Protein AF-A1ZE83-F1 (afdb_monomer_lite)

Radius of gyration: 19.52 Å; chains: 1; bounding box: 38×44×50 Å

Sequence (129 aa):
MMKDMKEPLERIKRLVGQGRLDTAIGALKELLLAHDMLNEAILQSGRLTLLQKQLREGTIDWNDASITHVNIMEAILGLVDIMEEEDLKLPEEAKNKNHEAGKTENNIQVTGDSNMVFGSVKGNVNNHK

pLDDT: mean 76.85, std 23.82, range [34.75, 98.0]

Foldseek 3Di:
DFDQVVVLLVVLLVCLVVLVLLVSLVSVLLQCVPPPCNVVSVVLNVLVVVLVVCVVVVVDDPVVSVVSSVVSSVSSNVSSVVCVVVVDTGDPVSPPPPDDVPDPPVPPPDDDDDDDDDPPPPDDDDDDD

Secondary structure (DSSP, 8-state):
-PPPSHHHHHHHHHHHHTT-HHHHHHHHHHHTTTSTTHHHHHHHHHHHHHHHHHHHHT-S-HHHHHHHHHHHHHHHHHHHHHHHHTTPPPPGGGGS-SS-------------S----------------

InterPro domains:
  IPR045439 Effector-associated domain 11 [PF19964] (9-84)

Organism: NCBI:txid313606

Structure (mmCIF, N/CA/C/O backbone):
data_AF-A1ZE83-F1
#
_entry.id   AF-A1ZE83-F1
#
loop_
_atom_site.group_PDB
_atom_site.id
_atom_site.type_symbol
_atom_site.label_atom_id
_atom_site.label_alt_id
_atom_site.label_comp_id
_atom_site.label_asym_id
_atom_site.label_entity_id
_atom_site.label_seq_id
_atom_site.pdbx_PDB_ins_code
_atom_site.Cartn_x
_atom_site.Cartn_y
_atom_site.Cartn_z
_atom_site.occupancy
_atom_site.B_iso_or_equiv
_atom_site.auth_seq_id
_atom_site.auth_comp_id
_atom_site.auth_asym_id
_atom_site.auth_atom_id
_atom_site.pdbx_PDB_model_num
ATOM 1 N N . MET A 1 1 ? 23.564 -3.174 -18.337 1.00 43.03 1 MET A N 1
ATOM 2 C CA . MET A 1 1 ? 23.005 -4.308 -17.567 1.00 43.03 1 MET A CA 1
ATOM 3 C C . MET A 1 1 ? 21.542 -4.013 -17.293 1.00 43.03 1 MET A C 1
ATOM 5 O O . MET A 1 1 ? 21.260 -3.081 -16.546 1.00 43.03 1 MET A O 1
ATOM 9 N N . MET A 1 2 ? 20.640 -4.733 -17.962 1.00 44.62 2 MET A N 1
ATOM 10 C CA . MET A 1 2 ? 19.207 -4.720 -17.653 1.00 44.62 2 MET A CA 1
ATOM 11 C C . MET A 1 2 ? 19.030 -5.534 -16.368 1.00 44.62 2 MET A C 1
ATOM 13 O O . MET A 1 2 ? 19.526 -6.658 -16.302 1.00 44.62 2 MET A O 1
ATOM 17 N N . LYS A 1 3 ? 18.442 -4.945 -15.323 1.00 56.16 3 LYS A N 1
ATOM 18 C CA . LYS A 1 3 ? 18.072 -5.705 -14.126 1.00 56.16 3 LYS A CA 1
ATOM 19 C C . LYS A 1 3 ? 16.747 -6.392 -14.415 1.00 56.16 3 LYS A C 1
ATOM 21 O O . LYS A 1 3 ? 15.811 -5.733 -14.853 1.00 56.16 3 LYS A O 1
ATOM 26 N N . ASP A 1 4 ? 16.727 -7.696 -14.186 1.00 71.06 4 ASP A N 1
ATOM 27 C CA . ASP A 1 4 ? 15.522 -8.511 -14.207 1.00 71.06 4 ASP A CA 1
ATOM 28 C C . ASP A 1 4 ? 14.506 -7.933 -13.207 1.00 71.06 4 ASP A C 1
ATOM 30 O O . ASP A 1 4 ? 14.835 -7.695 -12.041 1.00 71.06 4 ASP A O 1
ATOM 34 N N . MET A 1 5 ? 13.295 -7.660 -13.686 1.00 78.38 5 MET A N 1
ATOM 35 C CA . MET A 1 5 ? 12.191 -7.129 -12.886 1.00 78.38 5 MET A CA 1
ATOM 36 C C . MET A 1 5 ? 11.626 -8.134 -11.898 1.00 78.38 5 MET A C 1
ATOM 38 O O . MET A 1 5 ? 10.985 -7.756 -10.917 1.00 78.38 5 MET A O 1
ATOM 42 N N . LYS A 1 6 ? 11.902 -9.415 -12.117 1.00 84.00 6 LYS A N 1
ATOM 43 C CA . LYS A 1 6 ? 11.325 -10.494 -11.334 1.00 84.00 6 LYS A CA 1
ATOM 44 C C . LYS A 1 6 ? 11.690 -10.414 -9.854 1.00 84.00 6 LYS A C 1
ATOM 46 O O . LYS A 1 6 ? 10.833 -10.592 -8.998 1.00 84.00 6 LYS A O 1
ATOM 51 N N . GLU A 1 7 ? 12.945 -10.109 -9.524 1.00 88.88 7 GLU A N 1
ATOM 52 C CA . GLU A 1 7 ? 13.398 -10.084 -8.125 1.00 88.88 7 GLU A CA 1
ATOM 53 C C . GLU A 1 7 ? 12.773 -8.929 -7.307 1.00 88.88 7 GLU A C 1
ATOM 55 O O . GLU A 1 7 ? 12.253 -9.191 -6.215 1.00 88.88 7 GLU A O 1
ATOM 60 N N . PRO A 1 8 ? 12.715 -7.680 -7.816 1.00 91.38 8 PRO A N 1
ATOM 61 C CA . PRO A 1 8 ? 11.958 -6.605 -7.174 1.00 91.38 8 PRO A CA 1
ATOM 62 C C . PRO A 1 8 ? 10.464 -6.902 -6.976 1.00 91.38 8 PRO A C 1
ATOM 64 O O . PRO A 1 8 ? 9.936 -6.620 -5.897 1.00 91.38 8 PRO A O 1
ATOM 67 N N . LEU A 1 9 ? 9.789 -7.480 -7.973 1.00 92.50 9 LEU A N 1
ATOM 68 C CA . LEU A 1 9 ? 8.353 -7.778 -7.905 1.00 92.50 9 LEU A CA 1
ATOM 69 C C . LEU A 1 9 ? 8.052 -8.902 -6.902 1.00 92.50 9 LEU A C 1
ATOM 71 O O . LEU A 1 9 ? 7.194 -8.746 -6.031 1.00 92.50 9 LE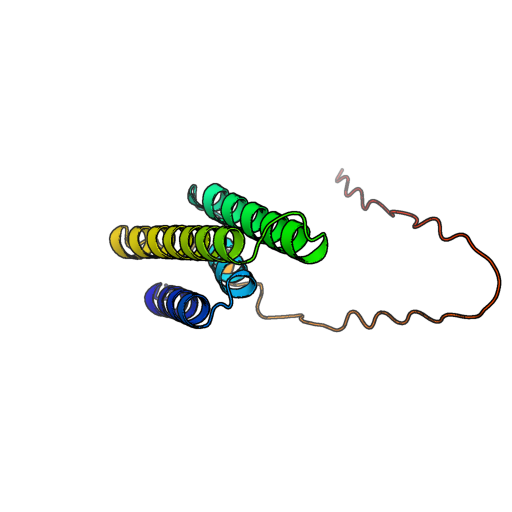U A O 1
ATOM 75 N N . GLU A 1 10 ? 8.854 -9.969 -6.898 1.00 93.94 10 GLU A N 1
ATOM 76 C CA . GLU A 1 10 ? 8.783 -11.044 -5.896 1.00 93.94 10 GLU A CA 1
ATOM 77 C C . GLU A 1 10 ? 9.037 -10.539 -4.468 1.00 93.94 10 GLU A C 1
ATOM 79 O O . GLU A 1 10 ? 8.427 -10.994 -3.491 1.00 93.94 10 GLU A O 1
ATOM 84 N N . ARG A 1 11 ? 9.938 -9.561 -4.308 1.00 94.94 11 ARG A N 1
ATOM 85 C CA . ARG A 1 11 ? 10.144 -8.899 -3.016 1.00 94.94 11 ARG A CA 1
ATOM 86 C C . ARG A 1 11 ? 8.884 -8.155 -2.570 1.00 94.94 11 ARG A C 1
ATOM 88 O O . ARG A 1 11 ? 8.538 -8.249 -1.392 1.00 94.94 11 ARG A O 1
ATOM 95 N N . ILE A 1 12 ? 8.196 -7.452 -3.471 1.00 95.88 12 ILE A N 1
ATOM 96 C CA . ILE A 1 12 ? 6.948 -6.742 -3.152 1.00 95.88 12 ILE A CA 1
ATOM 97 C C . ILE A 1 12 ? 5.847 -7.732 -2.765 1.00 95.88 12 ILE A C 1
ATOM 99 O O . ILE A 1 12 ? 5.259 -7.565 -1.696 1.00 95.88 12 ILE A O 1
ATOM 103 N N . LYS A 1 13 ? 5.632 -8.807 -3.539 1.00 96.88 13 LYS A N 1
ATOM 104 C CA . LYS A 1 13 ? 4.655 -9.867 -3.210 1.00 96.88 13 LYS A CA 1
ATOM 105 C C . LYS A 1 13 ? 4.871 -10.423 -1.802 1.00 96.88 13 LYS A C 1
ATOM 107 O O . LYS A 1 13 ? 3.935 -10.541 -1.012 1.00 96.88 13 LYS A O 1
ATOM 112 N N . ARG A 1 14 ? 6.128 -10.683 -1.438 1.00 97.56 14 ARG A N 1
ATOM 113 C CA . ARG A 1 14 ? 6.497 -11.157 -0.097 1.00 97.56 14 ARG A CA 1
ATOM 114 C C . ARG A 1 14 ? 6.196 -10.139 1.000 1.00 97.56 14 ARG A C 1
ATOM 116 O O . ARG A 1 14 ? 5.712 -10.527 2.058 1.00 97.56 14 ARG A O 1
ATOM 123 N N . LEU A 1 15 ? 6.478 -8.855 0.769 1.00 97.38 15 LEU A N 1
ATOM 124 C CA . LEU A 1 15 ? 6.162 -7.789 1.726 1.00 97.38 15 LEU A CA 1
ATOM 125 C C . LEU A 1 15 ? 4.648 -7.671 1.944 1.00 97.38 15 LEU A C 1
ATOM 127 O O . LEU A 1 15 ? 4.217 -7.537 3.089 1.00 97.38 15 LEU A O 1
ATOM 131 N N . VAL A 1 16 ? 3.848 -7.796 0.880 1.00 96.81 16 VAL A N 1
ATOM 132 C CA . VAL A 1 16 ? 2.381 -7.835 0.974 1.00 96.81 16 VAL A CA 1
ATOM 133 C C . VAL A 1 16 ? 1.917 -9.046 1.782 1.00 96.81 16 VAL A C 1
ATOM 135 O O . VAL A 1 16 ? 1.162 -8.878 2.735 1.00 96.81 16 VAL A O 1
ATOM 138 N N . GLY A 1 17 ? 2.429 -10.246 1.490 1.00 94.94 17 GLY A N 1
ATOM 139 C CA . GLY A 1 17 ? 2.094 -11.465 2.240 1.00 94.94 17 GLY A CA 1
ATOM 140 C C . GLY A 1 17 ? 2.481 -11.419 3.727 1.00 94.94 17 GLY A C 1
ATOM 141 O O . GLY A 1 17 ? 1.897 -12.126 4.541 1.00 94.94 17 GLY A O 1
ATOM 142 N N . GLN A 1 18 ? 3.436 -10.562 4.098 1.00 96.38 18 GLN A N 1
ATOM 143 C CA . GLN A 1 18 ? 3.831 -10.296 5.487 1.00 96.38 18 GLN A CA 1
ATOM 144 C C . GLN A 1 18 ? 3.007 -9.183 6.161 1.00 96.38 18 GLN A C 1
ATOM 146 O O . GLN A 1 18 ? 3.275 -8.852 7.314 1.00 96.38 18 GLN A O 1
ATOM 151 N N . GLY A 1 19 ? 2.063 -8.555 5.453 1.00 93.44 19 GLY A N 1
ATOM 152 C CA . GLY A 1 19 ? 1.310 -7.396 5.943 1.00 93.44 19 GLY A CA 1
ATOM 153 C C . GLY A 1 19 ? 2.132 -6.102 6.027 1.00 93.44 19 GLY A C 1
ATOM 154 O O . GLY A 1 19 ? 1.692 -5.125 6.626 1.00 93.44 19 GLY A O 1
ATOM 155 N N . ARG A 1 20 ? 3.328 -6.055 5.425 1.00 96.88 20 ARG A N 1
ATOM 156 C CA . ARG A 1 20 ? 4.227 -4.886 5.436 1.00 9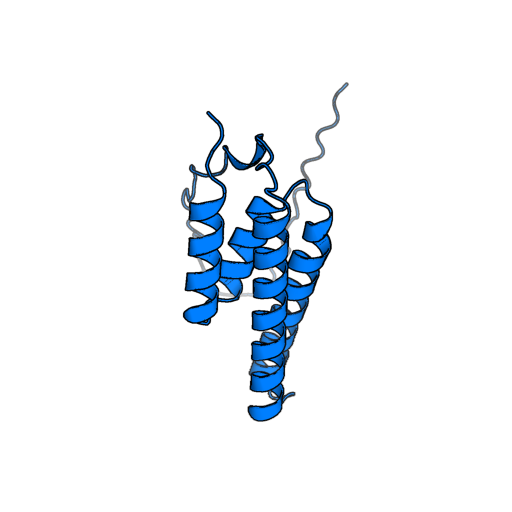6.88 20 ARG A CA 1
ATOM 157 C C . ARG A 1 20 ? 3.898 -3.916 4.301 1.00 96.88 20 ARG A C 1
ATOM 159 O O . ARG A 1 20 ? 4.731 -3.660 3.427 1.00 96.88 20 ARG A O 1
ATOM 166 N N . LEU A 1 21 ? 2.662 -3.416 4.285 1.00 96.50 21 LEU A N 1
ATOM 167 C CA . LEU A 1 21 ? 2.130 -2.636 3.160 1.00 96.50 21 LEU A CA 1
ATOM 168 C C . LEU A 1 21 ? 2.839 -1.299 2.959 1.00 96.50 21 LEU A C 1
ATOM 170 O O . LEU A 1 21 ? 3.041 -0.881 1.826 1.00 96.50 21 LEU A O 1
ATOM 174 N N . ASP A 1 22 ? 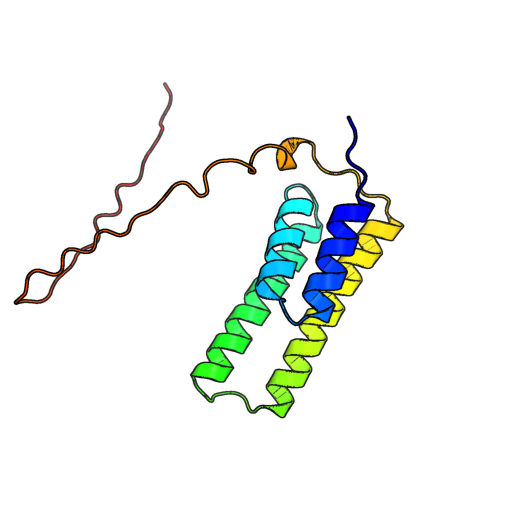3.280 -0.657 4.035 1.00 96.44 22 ASP A N 1
ATOM 175 C CA . ASP A 1 22 ? 4.0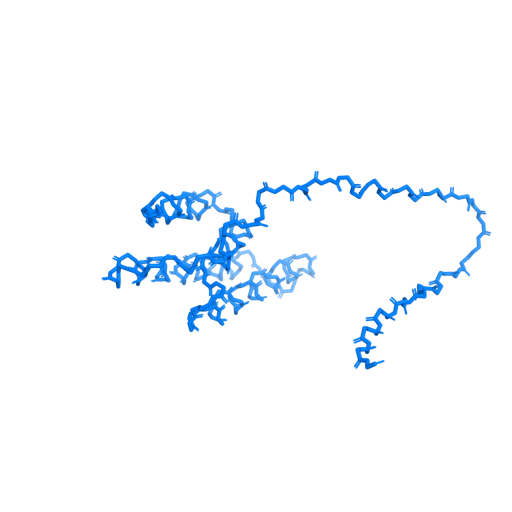74 0.572 3.986 1.00 96.44 22 ASP A CA 1
ATOM 176 C C . ASP A 1 22 ? 5.372 0.380 3.180 1.00 96.44 22 ASP A C 1
ATOM 178 O O . ASP A 1 22 ? 5.690 1.153 2.274 1.00 96.44 22 ASP A O 1
ATOM 182 N N . THR A 1 23 ? 6.083 -0.710 3.465 1.00 96.94 23 THR A N 1
ATOM 183 C CA . THR A 1 23 ? 7.341 -1.076 2.820 1.00 96.94 23 THR A CA 1
ATOM 184 C C . THR A 1 23 ? 7.085 -1.546 1.386 1.00 96.94 23 THR A C 1
ATOM 186 O O . THR A 1 23 ? 7.851 -1.205 0.485 1.00 96.94 23 THR A O 1
ATOM 189 N N . ALA A 1 24 ? 6.008 -2.309 1.162 1.00 97.31 24 ALA A N 1
ATOM 190 C CA . ALA A 1 24 ? 5.611 -2.787 -0.161 1.00 97.31 24 ALA A CA 1
ATOM 191 C C . ALA A 1 24 ? 5.284 -1.623 -1.108 1.00 97.31 24 ALA A C 1
ATOM 193 O O . ALA A 1 24 ? 5.835 -1.556 -2.204 1.00 97.31 24 ALA A O 1
ATOM 194 N N . ILE A 1 25 ? 4.459 -0.669 -0.662 1.00 95.75 25 ILE A N 1
ATOM 195 C CA . ILE A 1 25 ? 4.096 0.525 -1.435 1.00 95.75 25 ILE A CA 1
ATOM 196 C C . ILE A 1 25 ? 5.325 1.403 -1.687 1.00 95.75 25 ILE A C 1
ATOM 198 O O . ILE A 1 25 ? 5.486 1.927 -2.787 1.00 95.75 25 ILE A O 1
ATOM 202 N N . GLY A 1 26 ? 6.213 1.553 -0.698 1.00 94.88 26 GLY A N 1
ATOM 203 C CA . GLY A 1 26 ? 7.473 2.279 -0.870 1.00 94.88 26 GLY A CA 1
ATOM 204 C C . GLY A 1 26 ? 8.328 1.692 -1.995 1.00 94.88 26 GLY A C 1
ATOM 205 O O . GLY A 1 26 ? 8.701 2.412 -2.918 1.00 94.88 26 GLY A O 1
ATOM 206 N N . ALA A 1 27 ? 8.552 0.376 -1.964 1.00 93.88 27 ALA A N 1
ATOM 207 C CA . ALA A 1 27 ? 9.283 -0.329 -3.014 1.00 93.88 27 ALA A CA 1
ATOM 208 C C . ALA A 1 27 ? 8.583 -0.215 -4.378 1.00 93.88 27 ALA A C 1
ATOM 210 O O . ALA A 1 27 ? 9.239 0.035 -5.383 1.00 93.88 27 ALA A O 1
ATOM 211 N N . LEU A 1 28 ? 7.254 -0.335 -4.418 1.00 93.38 28 LEU A N 1
ATOM 212 C CA . LEU A 1 28 ? 6.483 -0.213 -5.654 1.00 93.38 28 LEU A CA 1
ATOM 213 C C . LEU A 1 28 ? 6.618 1.182 -6.286 1.00 93.38 28 LEU A C 1
ATOM 215 O O . LEU A 1 28 ? 6.850 1.298 -7.486 1.00 93.38 28 LEU A O 1
ATOM 219 N N . LYS A 1 29 ? 6.552 2.250 -5.484 1.00 93.38 29 LYS A N 1
ATOM 220 C CA . LYS A 1 29 ? 6.751 3.631 -5.958 1.00 93.38 29 LYS A CA 1
ATOM 221 C C . LYS A 1 29 ? 8.148 3.866 -6.530 1.00 93.38 29 LYS A C 1
ATOM 223 O O . LYS A 1 29 ? 8.290 4.644 -7.467 1.00 93.38 29 LYS A O 1
ATOM 228 N N . GLU A 1 30 ? 9.170 3.223 -5.968 1.00 91.25 30 GLU A N 1
ATOM 229 C CA . GLU A 1 30 ? 10.536 3.299 -6.498 1.00 91.25 30 GLU A CA 1
ATOM 230 C C . GLU A 1 30 ? 10.646 2.644 -7.879 1.00 91.25 30 GLU A C 1
ATOM 232 O O . GLU A 1 30 ? 11.316 3.193 -8.753 1.00 91.25 30 GLU A O 1
ATOM 237 N N . LEU A 1 31 ? 9.961 1.516 -8.103 1.00 89.75 31 LEU A N 1
ATOM 238 C CA . LEU A 1 31 ? 9.934 0.859 -9.416 1.00 89.75 31 LEU A CA 1
ATOM 239 C C . LEU A 1 31 ? 9.141 1.669 -10.449 1.00 89.75 31 LEU A C 1
ATOM 241 O O . LEU A 1 31 ? 9.518 1.717 -11.616 1.00 89.75 31 LEU A O 1
ATOM 245 N N . LEU A 1 32 ? 8.065 2.324 -10.014 1.00 89.88 32 LEU A N 1
ATOM 246 C CA . LEU A 1 32 ? 7.143 3.058 -10.879 1.00 89.88 32 LEU A CA 1
ATOM 247 C C . LEU A 1 32 ? 7.530 4.526 -11.100 1.00 89.88 32 LEU A C 1
ATOM 249 O O . LEU A 1 32 ? 6.733 5.268 -11.654 1.00 89.88 32 LEU A O 1
ATOM 253 N N . LEU A 1 33 ? 8.721 4.979 -10.699 1.00 86.75 33 LEU A N 1
ATOM 254 C CA . LEU A 1 33 ? 9.059 6.411 -10.645 1.00 86.75 33 LEU A CA 1
ATOM 255 C C . LEU A 1 33 ? 8.856 7.177 -11.973 1.00 86.75 33 LEU A C 1
ATOM 257 O O . LEU A 1 33 ? 8.580 8.373 -11.948 1.00 86.75 33 LEU A O 1
ATOM 261 N N . ALA A 1 34 ? 8.967 6.483 -13.109 1.00 80.44 34 ALA A N 1
ATOM 262 C CA . ALA A 1 34 ? 8.745 7.020 -14.454 1.00 80.44 34 ALA A CA 1
ATOM 263 C C . ALA A 1 34 ? 7.574 6.340 -15.196 1.00 80.44 34 ALA A C 1
ATOM 265 O O . ALA A 1 34 ? 7.520 6.379 -16.422 1.00 80.44 34 ALA A O 1
ATOM 266 N N . HIS A 1 35 ? 6.674 5.674 -14.468 1.00 85.31 35 HIS A N 1
ATOM 267 C CA . HIS A 1 35 ? 5.562 4.907 -15.024 1.00 85.31 35 HIS A CA 1
ATOM 268 C C . HIS A 1 35 ? 4.212 5.545 -14.681 1.00 85.31 35 HIS A C 1
ATOM 270 O O . HIS A 1 35 ? 4.018 6.047 -13.573 1.00 85.31 35 HIS A O 1
ATOM 276 N N . ASP A 1 36 ? 3.238 5.440 -15.584 1.00 87.31 36 ASP A N 1
ATOM 277 C CA . ASP A 1 36 ? 1.900 6.029 -15.407 1.00 87.31 36 ASP A CA 1
ATOM 278 C C . ASP A 1 36 ? 1.153 5.458 -14.186 1.00 87.31 36 ASP A C 1
ATOM 280 O O . ASP A 1 36 ? 0.354 6.139 -13.537 1.00 87.31 36 ASP A O 1
ATOM 284 N N . MET A 1 37 ? 1.487 4.223 -13.803 1.00 89.44 37 MET A N 1
ATOM 285 C CA . MET A 1 37 ? 0.950 3.547 -12.615 1.00 89.44 37 MET A CA 1
ATOM 286 C C . MET A 1 37 ? 1.465 4.112 -11.278 1.00 89.44 37 MET A C 1
ATOM 288 O O . MET A 1 37 ? 0.951 3.738 -10.222 1.00 89.44 37 MET A O 1
ATOM 292 N N . LEU A 1 38 ? 2.442 5.030 -11.278 1.00 92.62 38 LEU A N 1
ATOM 293 C CA . LEU A 1 38 ? 2.937 5.668 -10.051 1.00 92.62 38 LEU A CA 1
ATOM 294 C C . LEU A 1 38 ? 1.813 6.320 -9.245 1.00 92.62 38 LEU A C 1
ATOM 296 O O . LEU A 1 38 ? 1.805 6.257 -8.014 1.00 92.62 38 LEU A O 1
ATOM 300 N N . ASN A 1 39 ? 0.859 6.936 -9.943 1.00 94.56 39 ASN A N 1
ATOM 301 C CA . ASN A 1 39 ? -0.273 7.612 -9.320 1.00 94.56 39 ASN A CA 1
ATOM 302 C C . ASN A 1 39 ? -1.135 6.643 -8.508 1.00 94.56 39 ASN A C 1
ATOM 304 O O . ASN A 1 39 ? -1.576 6.994 -7.414 1.00 94.56 39 ASN A O 1
ATOM 308 N N . GLU A 1 40 ? -1.306 5.412 -8.989 1.00 94.56 40 GLU A N 1
ATOM 309 C CA . GLU A 1 40 ? -2.060 4.387 -8.273 1.00 94.56 40 GLU A CA 1
ATOM 310 C C . GLU A 1 40 ? -1.311 3.948 -7.007 1.00 94.56 40 GLU A C 1
ATOM 312 O O . GLU A 1 40 ? -1.888 3.903 -5.921 1.00 94.56 40 GLU A O 1
ATOM 317 N N . ALA A 1 41 ? 0.008 3.749 -7.086 1.00 95.19 41 ALA A N 1
ATOM 318 C CA . ALA A 1 41 ? 0.820 3.446 -5.906 1.00 95.19 41 ALA A CA 1
ATOM 319 C C . ALA A 1 41 ? 0.801 4.588 -4.864 1.00 95.19 41 ALA A C 1
ATOM 321 O O . ALA A 1 41 ? 0.759 4.342 -3.654 1.00 95.19 41 ALA A O 1
ATOM 322 N N . ILE A 1 42 ? 0.785 5.852 -5.307 1.00 95.88 42 ILE A N 1
ATOM 323 C CA . ILE A 1 42 ? 0.609 7.021 -4.428 1.00 95.88 42 ILE A CA 1
ATOM 324 C C . ILE A 1 42 ? -0.784 7.018 -3.786 1.00 95.88 42 ILE A C 1
ATOM 326 O O . ILE A 1 42 ? -0.897 7.262 -2.582 1.00 95.88 42 ILE A O 1
ATOM 330 N N . LEU A 1 43 ? -1.831 6.711 -4.553 1.00 97.56 43 LEU A N 1
ATOM 331 C CA . LEU A 1 43 ? -3.199 6.630 -4.047 1.00 97.56 43 LEU A CA 1
ATOM 332 C C . LEU A 1 43 ? -3.322 5.571 -2.944 1.00 97.56 43 LEU A C 1
ATOM 334 O O . LEU A 1 43 ? -3.855 5.867 -1.870 1.00 97.56 43 LEU A O 1
ATOM 338 N N . GLN A 1 44 ? -2.767 4.375 -3.158 1.00 97.44 44 GLN A N 1
ATOM 339 C CA . GLN A 1 44 ? -2.766 3.316 -2.145 1.00 97.44 44 GLN A CA 1
ATOM 340 C C . GLN A 1 44 ? -1.961 3.711 -0.897 1.00 97.44 44 GLN A C 1
ATOM 342 O O . GLN A 1 44 ? -2.394 3.445 0.226 1.00 97.44 44 GLN A O 1
ATOM 347 N N . SER A 1 45 ? -0.850 4.444 -1.057 1.00 97.00 45 SER A N 1
ATOM 348 C CA . SER A 1 45 ? -0.106 5.028 0.072 1.00 97.00 45 SER A CA 1
ATOM 349 C C . SER A 1 45 ? -0.975 5.970 0.914 1.00 97.00 45 SER A C 1
ATOM 351 O O . SER A 1 45 ? -0.909 5.950 2.148 1.00 97.00 45 SER A O 1
ATOM 353 N N . GLY A 1 46 ? -1.781 6.809 0.257 1.00 97.12 46 GLY A N 1
ATOM 354 C CA . GLY A 1 46 ? -2.696 7.737 0.919 1.00 97.12 46 GLY A CA 1
ATOM 355 C C . GLY A 1 46 ? -3.808 7.009 1.672 1.00 97.12 46 GLY A C 1
ATOM 356 O O . GLY A 1 46 ? -4.075 7.329 2.831 1.00 97.12 46 GLY A O 1
ATOM 357 N N . ARG A 1 47 ? -4.398 5.978 1.054 1.00 97.50 47 ARG A N 1
ATOM 358 C CA . ARG A 1 47 ? -5.420 5.127 1.683 1.00 97.50 47 ARG A CA 1
ATOM 359 C C . ARG A 1 47 ? -4.889 4.419 2.925 1.00 97.50 47 ARG A C 1
ATOM 361 O O . ARG A 1 47 ? -5.540 4.469 3.964 1.00 97.50 47 ARG A O 1
ATOM 368 N N . LEU A 1 48 ? -3.687 3.843 2.854 1.00 97.62 48 LEU A N 1
ATOM 369 C CA . LEU A 1 48 ? -3.050 3.210 4.010 1.00 97.62 48 LEU A CA 1
ATOM 370 C C . LEU A 1 48 ? -2.813 4.213 5.148 1.00 97.62 48 LEU A C 1
ATOM 372 O O . LEU A 1 48 ? -3.105 3.921 6.305 1.00 97.62 48 LEU A O 1
ATOM 376 N N . THR A 1 49 ? -2.334 5.414 4.819 1.00 98.00 49 THR A N 1
ATOM 377 C CA . THR A 1 49 ? -2.106 6.482 5.806 1.00 98.00 49 THR A CA 1
ATOM 378 C C . THR A 1 49 ? -3.406 6.909 6.488 1.00 98.00 49 THR A C 1
ATOM 380 O O . THR A 1 49 ? -3.442 7.097 7.707 1.00 98.00 49 THR A O 1
ATOM 383 N N . LEU A 1 50 ? -4.485 7.051 5.713 1.00 97.88 50 LEU A N 1
ATOM 384 C CA . LEU A 1 50 ? -5.804 7.396 6.234 1.00 97.88 50 LEU A CA 1
ATOM 385 C C . LEU A 1 50 ? -6.354 6.288 7.136 1.00 97.88 50 LEU A C 1
ATOM 387 O O . LEU A 1 50 ? -6.776 6.585 8.249 1.00 97.88 50 LEU A O 1
ATOM 391 N N . LEU A 1 51 ? -6.269 5.028 6.708 1.00 97.69 51 LEU A N 1
ATOM 392 C CA . LEU A 1 51 ? -6.688 3.873 7.501 1.00 97.69 51 LEU A CA 1
ATOM 393 C C . LEU A 1 51 ? -5.957 3.824 8.851 1.00 97.69 51 LEU A C 1
ATOM 395 O O . LEU A 1 51 ? -6.581 3.696 9.903 1.00 97.69 51 LEU A O 1
ATOM 399 N N . GLN A 1 52 ? -4.633 3.995 8.843 1.00 96.81 52 GLN A N 1
ATOM 400 C CA . GLN A 1 52 ? -3.828 4.048 10.067 1.00 96.81 52 GLN A CA 1
ATOM 401 C C . GLN A 1 52 ? -4.232 5.212 10.975 1.00 96.81 52 GLN A C 1
ATOM 403 O O . GLN A 1 52 ? -4.229 5.077 12.198 1.00 96.81 52 GLN A O 1
ATOM 408 N N . LYS A 1 53 ? -4.568 6.369 10.393 1.00 98.00 53 LYS A N 1
ATOM 409 C CA . LYS A 1 53 ? -5.079 7.513 11.150 1.00 98.00 53 LYS A CA 1
ATOM 410 C C . LYS A 1 53 ? -6.421 7.176 11.800 1.00 98.00 53 LYS A C 1
ATOM 412 O O . LYS A 1 53 ? -6.555 7.377 13.002 1.00 98.00 53 LYS A O 1
ATOM 417 N N . GLN A 1 54 ? -7.362 6.621 11.041 1.00 97.69 54 GLN A N 1
ATOM 418 C CA . GLN A 1 54 ? -8.688 6.265 11.541 1.00 97.69 54 GLN A CA 1
ATOM 419 C C . GLN A 1 54 ? -8.619 5.223 12.663 1.00 97.69 54 GLN A C 1
ATOM 421 O O . GLN A 1 54 ? -9.294 5.374 13.678 1.00 97.69 54 GLN A O 1
ATOM 426 N N . LEU A 1 55 ? -7.739 4.223 12.530 1.00 96.00 55 LEU A N 1
ATOM 427 C CA . LEU A 1 55 ? -7.475 3.232 13.576 1.00 96.00 55 LEU A CA 1
ATOM 428 C C . LEU A 1 55 ? -6.952 3.874 14.867 1.00 96.00 55 LEU A C 1
ATOM 430 O O . LEU A 1 55 ? -7.437 3.559 15.949 1.00 96.00 55 LEU A O 1
ATOM 434 N N . ARG A 1 56 ? -5.984 4.798 14.772 1.00 96.75 56 ARG A N 1
ATOM 435 C CA . ARG A 1 56 ? -5.460 5.511 15.952 1.00 96.75 56 ARG A CA 1
ATOM 436 C C . ARG A 1 56 ? -6.503 6.406 16.612 1.00 96.75 56 ARG A C 1
ATOM 438 O O . ARG A 1 56 ? -6.481 6.563 17.826 1.00 96.75 56 ARG A O 1
ATOM 445 N N . GLU A 1 57 ? -7.368 7.021 15.814 1.00 97.62 57 GLU A N 1
ATOM 446 C CA . GLU A 1 57 ? -8.422 7.918 16.293 1.00 97.62 57 GLU A CA 1
ATOM 447 C C . GLU A 1 57 ? -9.667 7.161 16.781 1.00 97.62 57 GLU A C 1
ATOM 449 O O . GLU A 1 57 ? -10.559 7.775 17.358 1.00 97.62 57 GLU A O 1
ATOM 454 N N . GLY A 1 58 ? -9.740 5.843 16.562 1.00 96.38 58 GLY A N 1
ATOM 455 C CA . GLY A 1 58 ? -10.915 5.035 16.891 1.00 96.38 58 GLY A CA 1
ATOM 456 C C . GLY A 1 58 ? -12.152 5.405 16.066 1.00 96.38 58 GLY A C 1
ATOM 457 O O . GLY A 1 58 ? -13.273 5.212 16.525 1.00 96.38 58 GLY A O 1
ATOM 458 N N . THR A 1 59 ? -11.962 5.974 14.871 1.00 97.38 59 THR A N 1
ATOM 459 C CA . THR A 1 59 ? -13.052 6.418 13.980 1.00 97.38 59 THR A CA 1
ATOM 460 C C . THR A 1 59 ? -13.496 5.347 12.986 1.00 97.38 59 THR A C 1
ATOM 462 O O . THR A 1 59 ? -14.445 5.564 12.237 1.00 97.38 59 THR A O 1
ATOM 465 N N . ILE A 1 60 ? -12.825 4.196 12.989 1.00 96.50 60 ILE A N 1
ATOM 466 C CA . ILE A 1 60 ? -13.167 2.997 12.224 1.00 96.50 60 ILE A CA 1
ATOM 467 C C . ILE A 1 60 ? -13.089 1.790 13.159 1.00 96.50 60 ILE A C 1
ATOM 469 O O . ILE A 1 60 ? -12.230 1.750 14.046 1.00 96.50 60 ILE A O 1
ATOM 473 N N . ASP A 1 61 ? -13.976 0.814 12.979 1.00 96.50 61 ASP A N 1
ATOM 474 C CA . ASP A 1 61 ? -13.878 -0.448 13.705 1.00 96.50 61 ASP A CA 1
ATOM 475 C C . ASP A 1 61 ? -12.882 -1.416 13.046 1.00 96.50 61 ASP A C 1
ATOM 477 O O . ASP A 1 61 ? -12.389 -1.211 11.934 1.00 96.50 61 ASP A O 1
ATOM 481 N N . TRP A 1 62 ? -12.551 -2.485 13.766 1.00 93.50 62 TRP A N 1
ATOM 482 C CA . TRP A 1 62 ? -11.559 -3.462 13.324 1.00 93.50 62 TRP A CA 1
ATOM 483 C C . TRP A 1 62 ? -11.977 -4.265 12.088 1.00 93.50 62 TRP A C 1
ATOM 485 O O . TRP A 1 62 ? -11.105 -4.657 11.309 1.00 93.50 62 TRP A O 1
ATOM 495 N N . ASN A 1 63 ? -13.272 -4.526 11.898 1.00 95.62 63 ASN A N 1
ATOM 496 C CA . ASN A 1 63 ? -13.755 -5.302 10.757 1.00 95.62 63 ASN A CA 1
ATOM 497 C C . ASN A 1 63 ? -13.635 -4.474 9.477 1.00 95.62 63 ASN A C 1
ATOM 499 O O . ASN A 1 63 ? -13.024 -4.927 8.507 1.00 95.62 63 ASN A O 1
ATOM 503 N N . ASP A 1 64 ? -14.118 -3.234 9.514 1.00 96.50 64 ASP A N 1
ATOM 504 C CA . ASP A 1 64 ? -14.023 -2.298 8.395 1.00 96.50 64 ASP A CA 1
ATOM 505 C C . ASP A 1 64 ? -12.563 -1.965 8.066 1.00 96.50 64 ASP A C 1
ATOM 507 O O . ASP A 1 64 ? -12.162 -1.902 6.895 1.00 96.50 64 ASP A O 1
ATOM 511 N N . ALA A 1 65 ? -11.727 -1.825 9.098 1.00 96.06 65 ALA A N 1
ATOM 512 C CA . ALA A 1 65 ? -10.299 -1.627 8.917 1.00 96.06 65 ALA A CA 1
ATOM 513 C C . ALA A 1 65 ? -9.621 -2.825 8.233 1.00 96.06 65 ALA A C 1
ATOM 515 O O . ALA A 1 65 ? -8.785 -2.631 7.349 1.00 96.06 65 ALA A O 1
ATOM 516 N N . SER A 1 66 ? -9.998 -4.054 8.600 1.00 96.69 66 SER A N 1
ATOM 517 C CA . SER A 1 66 ? -9.447 -5.281 8.009 1.00 96.69 66 SER A CA 1
ATOM 518 C C . SER A 1 66 ? -9.840 -5.428 6.540 1.00 96.69 66 SER A C 1
ATOM 520 O O . SER A 1 66 ? -8.990 -5.744 5.711 1.00 96.69 66 SER A O 1
ATOM 522 N N . ILE A 1 67 ? -11.095 -5.127 6.195 1.00 97.12 67 ILE A N 1
ATOM 523 C CA . ILE A 1 67 ? -11.569 -5.118 4.802 1.00 97.12 67 ILE A CA 1
ATOM 524 C C . ILE A 1 67 ? -10.787 -4.086 3.986 1.00 97.12 67 ILE A C 1
ATOM 526 O O . ILE A 1 67 ? -10.255 -4.396 2.922 1.00 97.12 67 ILE A O 1
ATOM 530 N N . THR A 1 68 ? -10.657 -2.864 4.507 1.00 96.38 68 THR A N 1
ATOM 531 C CA . THR A 1 68 ? -9.905 -1.797 3.832 1.00 96.38 68 THR A CA 1
ATOM 532 C C . THR A 1 68 ? -8.439 -2.183 3.641 1.00 96.38 68 THR A C 1
ATOM 534 O O . THR A 1 68 ? -7.867 -1.932 2.581 1.00 96.38 68 THR A O 1
ATOM 537 N N . HIS A 1 69 ? -7.831 -2.830 4.636 1.00 96.81 69 HIS A N 1
ATOM 538 C CA . HIS A 1 69 ? -6.464 -3.330 4.549 1.00 96.81 69 HIS A CA 1
ATOM 539 C C . HIS A 1 69 ? -6.307 -4.376 3.436 1.00 96.81 69 HIS A C 1
ATOM 541 O O . HIS A 1 69 ? -5.379 -4.272 2.636 1.00 96.81 69 HIS A O 1
ATOM 547 N N . VAL A 1 70 ? -7.221 -5.347 3.341 1.00 97.50 70 VAL A N 1
ATOM 548 C CA . VAL A 1 70 ? -7.217 -6.364 2.273 1.00 97.50 70 VAL A CA 1
ATOM 549 C C . VAL A 1 70 ? -7.408 -5.724 0.898 1.00 97.50 70 VAL A C 1
ATOM 551 O O . VAL A 1 70 ? -6.655 -6.035 -0.017 1.00 97.50 70 VAL A O 1
ATOM 554 N N . ASN A 1 71 ? -8.309 -4.750 0.761 1.00 97.50 71 ASN A N 1
ATOM 555 C CA . ASN A 1 71 ? -8.502 -4.037 -0.506 1.00 97.50 71 ASN A CA 1
ATOM 556 C C . ASN A 1 71 ? -7.223 -3.313 -0.966 1.00 97.50 71 ASN A C 1
ATOM 558 O O . ASN A 1 71 ? -6.922 -3.266 -2.157 1.00 97.50 71 ASN A O 1
ATOM 562 N N . ILE A 1 72 ? -6.449 -2.752 -0.028 1.00 97.56 72 ILE A N 1
ATOM 563 C CA . ILE A 1 72 ? -5.145 -2.148 -0.338 1.00 97.56 72 ILE A CA 1
ATOM 564 C C . ILE A 1 72 ? -4.146 -3.233 -0.771 1.00 97.56 72 ILE A C 1
ATOM 566 O O . ILE A 1 72 ? -3.397 -3.017 -1.721 1.00 97.56 72 ILE A O 1
ATOM 570 N N . MET A 1 73 ? -4.138 -4.399 -0.113 1.00 97.62 73 MET A N 1
ATOM 571 C CA . MET A 1 73 ? -3.292 -5.535 -0.511 1.00 97.62 73 MET A CA 1
ATOM 572 C C . MET A 1 73 ? -3.586 -5.990 -1.939 1.00 97.62 73 MET A C 1
ATOM 574 O O . MET A 1 73 ? -2.657 -6.124 -2.731 1.00 97.62 73 MET A O 1
ATOM 578 N N . GLU A 1 74 ? -4.860 -6.195 -2.266 1.00 97.56 74 GLU A N 1
ATOM 579 C CA . GLU A 1 74 ? -5.298 -6.620 -3.596 1.00 97.56 74 GLU A CA 1
ATOM 580 C C . GLU A 1 74 ? -4.924 -5.594 -4.666 1.00 97.56 74 GLU A C 1
ATOM 582 O O . GLU A 1 74 ? -4.400 -5.969 -5.710 1.00 97.56 74 GLU A O 1
ATOM 587 N N . ALA A 1 75 ? -5.094 -4.298 -4.387 1.00 96.94 75 ALA A N 1
ATOM 588 C CA . ALA A 1 75 ? -4.691 -3.243 -5.314 1.00 96.94 75 ALA A CA 1
ATOM 589 C C . ALA A 1 75 ? -3.176 -3.250 -5.588 1.00 96.94 75 ALA A C 1
ATOM 591 O O . ALA A 1 75 ? -2.752 -3.098 -6.731 1.00 96.94 75 ALA A O 1
ATOM 592 N N . ILE A 1 76 ? -2.349 -3.453 -4.556 1.00 96.81 76 ILE A N 1
ATOM 593 C CA . ILE A 1 76 ? -0.890 -3.551 -4.719 1.00 96.81 76 ILE A CA 1
ATOM 594 C C . ILE A 1 76 ? -0.520 -4.787 -5.544 1.00 96.81 76 ILE A C 1
ATOM 596 O O . ILE A 1 76 ? 0.337 -4.688 -6.417 1.00 96.81 76 ILE A O 1
ATOM 600 N N . LEU A 1 77 ? -1.143 -5.938 -5.277 1.00 96.56 77 LEU A N 1
ATOM 601 C CA . LEU A 1 77 ? -0.880 -7.165 -6.032 1.00 96.56 77 LEU A CA 1
ATOM 602 C C . LEU A 1 77 ? -1.309 -7.030 -7.492 1.00 96.56 77 LEU A C 1
ATOM 604 O O . LEU A 1 77 ? -0.526 -7.379 -8.363 1.00 96.56 77 LEU A O 1
ATOM 608 N N . GLY A 1 78 ? -2.466 -6.424 -7.763 1.00 95.56 78 GLY A N 1
ATOM 609 C CA . GLY A 1 78 ? -2.912 -6.158 -9.129 1.00 95.56 78 GLY A CA 1
ATOM 610 C C . GLY A 1 78 ? -1.940 -5.268 -9.905 1.00 95.56 78 GLY A C 1
ATOM 611 O O . GLY A 1 78 ? -1.658 -5.540 -11.067 1.00 95.56 78 GLY A O 1
ATOM 612 N N . LEU A 1 79 ? -1.355 -4.250 -9.261 1.00 94.12 79 LEU A N 1
ATOM 613 C CA . LEU A 1 79 ? -0.290 -3.455 -9.883 1.00 94.12 79 LEU A CA 1
ATOM 614 C C . LEU A 1 79 ? 0.941 -4.302 -10.203 1.00 94.12 79 LEU A C 1
ATOM 616 O O . LEU A 1 79 ? 1.512 -4.159 -11.277 1.00 94.12 79 LEU A O 1
ATOM 620 N N . VAL A 1 80 ? 1.353 -5.178 -9.285 1.00 94.06 80 VAL A N 1
ATOM 621 C CA . VAL A 1 80 ? 2.490 -6.074 -9.519 1.00 94.06 80 VAL A CA 1
ATOM 622 C C . VAL A 1 80 ? 2.208 -7.034 -10.675 1.00 94.06 80 VAL A C 1
ATOM 624 O O . VAL A 1 80 ? 3.080 -7.210 -11.518 1.00 94.06 80 VAL A O 1
ATOM 627 N N . ASP A 1 81 ? 1.011 -7.610 -10.744 1.00 93.25 81 ASP A N 1
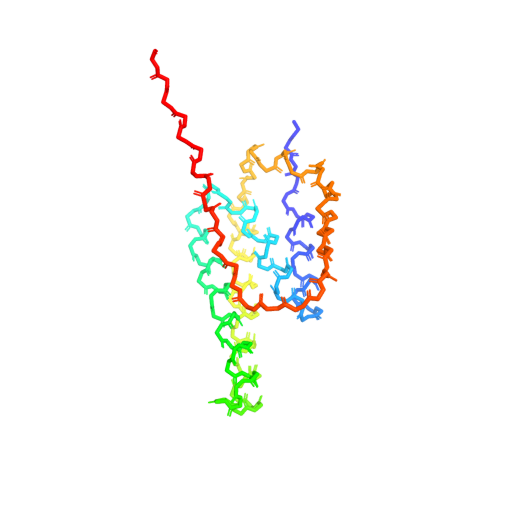ATOM 628 C CA . ASP A 1 81 ? 0.635 -8.552 -11.799 1.00 93.25 81 ASP A CA 1
ATOM 629 C C . ASP A 1 81 ? 0.624 -7.866 -13.176 1.00 93.25 81 ASP A C 1
ATOM 631 O O . ASP A 1 81 ? 1.210 -8.393 -14.117 1.00 93.25 81 ASP A O 1
ATOM 635 N N . ILE A 1 82 ? 0.097 -6.637 -13.281 1.00 90.75 82 ILE A N 1
ATOM 636 C CA . ILE A 1 82 ? 0.189 -5.833 -14.516 1.00 90.75 82 ILE A CA 1
ATOM 637 C C . ILE A 1 82 ? 1.656 -5.622 -14.917 1.00 90.75 82 ILE A C 1
ATOM 639 O O . ILE A 1 82 ? 2.010 -5.761 -16.085 1.00 90.75 82 ILE A O 1
ATOM 643 N N . MET A 1 83 ? 2.535 -5.320 -13.955 1.00 88.81 83 MET A N 1
ATOM 644 C CA . MET A 1 83 ? 3.961 -5.125 -14.240 1.00 88.81 83 MET A CA 1
ATOM 645 C C . MET A 1 83 ? 4.662 -6.403 -14.719 1.00 88.81 83 MET A C 1
ATOM 647 O O . MET A 1 83 ? 5.608 -6.309 -15.503 1.00 88.81 83 MET A O 1
ATOM 651 N N . GLU A 1 84 ? 4.229 -7.573 -14.244 1.00 88.75 84 GLU A N 1
ATOM 652 C CA . GLU A 1 84 ? 4.722 -8.872 -14.712 1.00 88.75 84 GLU A CA 1
ATOM 653 C C . GLU A 1 84 ? 4.204 -9.209 -16.114 1.00 88.75 84 GLU A C 1
ATOM 655 O O . GLU A 1 84 ? 4.963 -9.730 -16.931 1.00 88.75 84 GLU A O 1
ATOM 660 N N . GLU A 1 85 ? 2.939 -8.897 -16.406 1.00 87.06 85 GLU A N 1
ATOM 661 C CA . GLU A 1 85 ? 2.315 -9.137 -17.711 1.00 87.06 85 GLU A CA 1
ATOM 662 C C . GLU A 1 85 ? 2.883 -8.231 -18.811 1.00 87.06 85 GLU A C 1
ATOM 664 O O . GLU A 1 85 ? 3.105 -8.683 -19.936 1.00 87.06 85 GLU A O 1
ATOM 669 N N . GLU A 1 86 ? 3.151 -6.964 -18.495 1.00 82.00 86 GLU A N 1
ATOM 670 C CA . GLU A 1 86 ? 3.640 -5.969 -19.456 1.00 82.00 86 GLU A CA 1
ATOM 671 C C . GLU A 1 86 ? 5.169 -6.015 -19.683 1.00 82.00 86 GLU A C 1
ATOM 673 O O . GLU A 1 86 ? 5.683 -5.249 -20.501 1.00 82.00 86 GLU A O 1
ATOM 678 N N . ASP A 1 87 ? 5.904 -6.903 -18.992 1.00 68.75 87 ASP A N 1
ATOM 679 C CA . ASP A 1 87 ? 7.382 -6.998 -19.000 1.00 68.75 87 ASP A CA 1
ATOM 680 C C . ASP A 1 87 ? 8.050 -5.610 -18.906 1.00 68.75 87 ASP A C 1
ATOM 682 O O . ASP A 1 87 ? 8.959 -5.241 -19.667 1.00 68.75 87 ASP A O 1
ATOM 686 N N . LEU A 1 88 ? 7.522 -4.781 -17.997 1.00 66.88 88 LEU A N 1
ATOM 687 C CA . LEU A 1 88 ? 7.895 -3.375 -17.897 1.00 66.88 88 LEU A CA 1
ATOM 688 C C . LEU A 1 88 ? 9.376 -3.246 -17.578 1.00 66.88 88 LEU A C 1
ATOM 690 O O . LEU A 1 88 ? 9.850 -3.685 -16.540 1.00 66.88 88 LEU A O 1
ATOM 694 N N . LYS A 1 89 ? 10.139 -2.579 -18.440 1.00 63.91 89 LYS A N 1
ATOM 695 C CA . LYS A 1 89 ? 11.566 -2.361 -18.185 1.00 63.91 89 LYS A CA 1
ATOM 696 C C . LYS A 1 89 ? 11.742 -1.297 -17.109 1.00 63.91 89 LYS A C 1
ATOM 698 O O . LYS A 1 89 ? 11.167 -0.216 -17.207 1.00 63.91 89 LYS A O 1
ATOM 703 N N . LEU A 1 90 ? 12.595 -1.576 -16.120 1.00 59.66 90 LEU A N 1
ATOM 704 C CA . LEU A 1 90 ? 12.956 -0.583 -15.108 1.00 59.66 90 LEU A CA 1
ATOM 705 C C . LEU A 1 90 ? 13.499 0.684 -15.774 1.00 59.66 90 LEU A C 1
ATOM 707 O O . LEU A 1 90 ? 14.451 0.577 -16.560 1.00 59.66 90 LEU A O 1
ATOM 711 N N . PRO A 1 91 ? 12.987 1.875 -15.422 1.00 58.19 91 PRO A N 1
ATOM 712 C CA . PRO A 1 91 ? 13.663 3.106 -15.788 1.00 58.19 91 PRO A CA 1
ATOM 713 C C . PRO A 1 91 ? 15.079 3.083 -15.195 1.00 58.19 91 PRO A C 1
ATOM 715 O O . PRO A 1 91 ? 15.281 2.737 -14.027 1.00 58.19 91 PRO A O 1
ATOM 718 N N . GLU A 1 92 ? 16.088 3.431 -16.003 1.00 56.31 92 GLU A N 1
ATOM 719 C CA . GLU A 1 92 ? 17.504 3.372 -15.597 1.00 56.31 92 GLU A CA 1
ATOM 720 C C . GLU A 1 92 ? 17.826 4.235 -14.359 1.00 56.31 92 GLU A C 1
ATOM 722 O O . GLU A 1 92 ? 18.852 4.031 -13.710 1.00 56.31 92 GLU A O 1
ATOM 727 N N . GLU A 1 93 ? 16.927 5.147 -13.992 1.00 52.16 93 GLU A N 1
ATOM 728 C CA . GLU A 1 93 ? 17.039 6.097 -12.885 1.00 52.16 93 GLU A CA 1
ATOM 729 C C . GLU A 1 93 ? 16.826 5.477 -11.489 1.00 52.16 93 GLU A C 1
ATOM 731 O O . GLU A 1 93 ? 17.256 6.056 -10.491 1.00 52.16 93 GLU A O 1
ATOM 736 N N . ALA A 1 94 ? 16.288 4.253 -11.383 1.00 52.31 94 ALA A N 1
ATOM 737 C CA . ALA A 1 94 ? 16.185 3.532 -10.103 1.00 52.31 94 ALA A CA 1
ATOM 738 C C . ALA A 1 94 ? 17.554 3.068 -9.540 1.00 52.31 94 ALA A C 1
ATOM 740 O O . ALA A 1 94 ? 17.635 2.463 -8.469 1.00 52.31 94 ALA A O 1
ATOM 741 N N . LYS A 1 95 ? 18.660 3.333 -10.252 1.00 46.66 95 LYS A N 1
ATOM 742 C CA . LYS A 1 95 ? 20.011 2.847 -9.921 1.00 46.66 95 LYS A CA 1
ATOM 743 C C . LYS A 1 95 ? 20.739 3.628 -8.816 1.00 46.66 95 LYS A C 1
ATOM 745 O O . LYS A 1 95 ? 21.767 3.140 -8.359 1.00 46.66 95 LYS A O 1
ATOM 750 N N . ASN A 1 96 ? 20.235 4.774 -8.345 1.00 45.16 96 ASN A N 1
ATOM 751 C CA . ASN A 1 96 ? 21.029 5.695 -7.509 1.00 45.16 96 ASN A CA 1
ATOM 752 C C . ASN A 1 96 ? 20.464 6.019 -6.111 1.00 45.16 96 ASN A C 1
ATOM 754 O O . ASN A 1 96 ? 20.644 7.128 -5.615 1.00 45.16 96 ASN A O 1
ATOM 758 N N . LYS A 1 97 ? 19.806 5.063 -5.436 1.00 49.19 97 LYS A N 1
ATOM 759 C CA . LYS A 1 97 ? 19.415 5.219 -4.013 1.00 49.19 97 LYS A CA 1
ATOM 760 C C . LYS A 1 97 ? 19.865 4.096 -3.073 1.00 49.19 97 LYS A C 1
ATOM 762 O O . LYS A 1 97 ? 19.382 3.997 -1.954 1.00 49.19 97 LYS A O 1
ATOM 767 N N . ASN A 1 98 ? 20.869 3.318 -3.474 1.00 45.75 98 ASN A N 1
ATOM 768 C CA . ASN A 1 98 ? 21.659 2.514 -2.537 1.00 45.75 98 ASN A CA 1
ATOM 769 C C . ASN A 1 98 ? 22.939 3.265 -2.144 1.00 45.75 98 ASN A C 1
ATOM 771 O O . ASN A 1 98 ? 24.034 2.810 -2.444 1.00 45.75 98 ASN A O 1
ATOM 775 N N . HIS A 1 99 ? 22.811 4.434 -1.520 1.00 45.12 99 HIS A N 1
ATOM 776 C CA . HIS A 1 99 ? 23.810 4.961 -0.589 1.00 45.12 99 HIS A CA 1
ATOM 777 C C . HIS A 1 99 ? 23.227 6.170 0.145 1.00 45.12 99 HIS A C 1
ATOM 779 O O . HIS A 1 99 ? 22.546 6.994 -0.451 1.00 45.12 99 HIS A O 1
ATOM 785 N N . GLU A 1 100 ? 23.519 6.235 1.442 1.00 43.53 100 GLU A N 1
ATOM 786 C CA . GLU A 1 100 ? 23.084 7.248 2.411 1.00 43.53 100 GLU A CA 1
ATOM 787 C C . GLU A 1 100 ? 21.687 7.059 3.029 1.00 43.53 100 GLU A C 1
ATOM 789 O O . GLU A 1 100 ? 20.918 7.996 3.207 1.00 43.53 100 GLU A O 1
ATOM 794 N N . ALA A 1 101 ? 21.472 5.885 3.636 1.00 41.94 101 ALA A N 1
ATOM 795 C CA . ALA A 1 101 ? 20.980 5.871 5.022 1.00 41.94 101 ALA A CA 1
ATOM 796 C C . ALA A 1 101 ? 22.097 6.398 5.956 1.00 41.94 101 ALA A C 1
ATOM 798 O O . ALA A 1 101 ? 22.610 5.705 6.832 1.00 41.94 101 ALA A O 1
ATOM 799 N N . GLY A 1 102 ? 22.560 7.617 5.676 1.00 38.91 102 GLY A N 1
ATOM 800 C CA . GLY A 1 102 ? 23.557 8.347 6.433 1.00 38.91 102 GLY A CA 1
ATOM 801 C C . GLY A 1 102 ? 22.823 9.189 7.455 1.00 38.91 102 GLY A C 1
ATOM 802 O O . GLY A 1 102 ? 22.350 10.269 7.134 1.00 38.91 102 GLY A O 1
ATOM 803 N N . LYS A 1 103 ? 22.687 8.641 8.664 1.00 46.66 103 LYS A N 1
ATOM 804 C CA . LYS A 1 103 ? 22.565 9.370 9.933 1.00 46.66 103 LYS A CA 1
ATOM 805 C C . LYS A 1 103 ? 22.041 10.815 9.831 1.00 46.66 103 LYS A C 1
ATOM 807 O O . LYS A 1 103 ? 22.803 11.767 9.974 1.00 46.66 103 LYS A O 1
ATOM 812 N N . THR A 1 104 ? 20.729 11.000 9.778 1.00 42.84 104 THR A N 1
ATOM 813 C CA . THR A 1 104 ? 20.146 12.109 10.544 1.00 42.84 104 THR A CA 1
ATOM 814 C C . THR A 1 104 ? 20.089 11.661 11.997 1.00 42.84 104 THR A C 1
ATOM 816 O O . THR A 1 104 ? 19.075 11.158 12.477 1.00 42.84 104 THR A O 1
ATOM 819 N N . GLU A 1 105 ? 21.219 11.792 12.694 1.00 40.03 105 GLU A N 1
ATOM 820 C CA . GLU A 1 105 ? 21.202 11.916 14.148 1.00 40.03 105 GLU A CA 1
ATOM 821 C C . GLU A 1 105 ? 20.418 13.201 14.448 1.00 40.03 105 GLU A C 1
ATOM 823 O O . GLU A 1 105 ? 20.947 14.308 14.373 1.00 40.03 105 GLU A O 1
ATOM 828 N N . ASN A 1 106 ? 19.117 13.061 14.716 1.00 42.50 106 ASN A N 1
ATOM 829 C CA . ASN A 1 106 ? 18.317 14.120 15.317 1.00 42.50 106 ASN A CA 1
ATOM 830 C C . ASN A 1 106 ? 18.852 14.326 16.734 1.00 42.50 106 ASN A C 1
ATOM 832 O O . ASN A 1 106 ? 18.363 13.733 17.694 1.00 42.50 106 ASN A O 1
ATOM 836 N N . ASN A 1 107 ? 19.896 15.138 16.861 1.00 40.94 107 ASN A N 1
ATOM 837 C CA . ASN A 1 107 ? 20.384 15.575 18.154 1.00 40.94 107 ASN A CA 1
ATOM 838 C C . ASN A 1 107 ? 19.454 16.685 18.656 1.00 40.94 107 ASN A C 1
ATOM 840 O O . ASN A 1 107 ? 19.739 17.876 18.535 1.00 40.94 107 ASN A O 1
ATOM 844 N N . ILE A 1 108 ? 18.280 16.287 19.150 1.00 49.66 108 ILE A N 1
ATOM 845 C CA . ILE A 1 108 ? 17.381 17.185 19.868 1.00 49.66 108 ILE A CA 1
ATOM 846 C C . ILE A 1 108 ? 17.944 17.310 21.284 1.00 49.66 108 ILE A C 1
ATOM 848 O O . ILE A 1 108 ? 17.646 16.507 22.166 1.00 49.66 108 ILE A O 1
ATOM 852 N N . GLN A 1 109 ? 18.784 18.319 21.498 1.00 43.78 109 GLN A N 1
ATOM 853 C CA . GLN A 1 109 ? 19.191 18.721 22.837 1.00 43.78 109 GLN A CA 1
ATOM 854 C C . GLN A 1 109 ? 18.044 19.528 23.461 1.00 43.78 109 GLN A C 1
ATOM 856 O O . GLN A 1 109 ? 17.899 20.723 23.221 1.00 43.78 109 GLN A O 1
ATOM 861 N N . VAL A 1 110 ? 17.187 18.850 24.230 1.00 45.84 110 VAL A N 1
ATOM 862 C CA . VAL A 1 110 ? 16.157 19.495 25.055 1.00 45.84 110 VAL A CA 1
ATOM 863 C C . VAL A 1 110 ? 16.833 20.045 26.310 1.00 45.84 110 VAL A C 1
ATOM 865 O O . VAL A 1 110 ? 17.045 19.323 27.281 1.00 45.84 110 VAL A O 1
ATOM 868 N N . THR A 1 111 ? 17.195 21.324 26.292 1.00 40.72 111 THR A N 1
ATOM 869 C CA . THR A 1 111 ? 17.448 22.094 27.516 1.00 40.72 111 THR A CA 1
ATOM 870 C C . THR A 1 111 ? 16.165 22.806 27.915 1.00 40.72 111 THR A C 1
ATOM 872 O O . THR A 1 111 ? 15.518 23.431 27.078 1.00 40.72 111 THR A O 1
ATOM 875 N N . GLY A 1 112 ? 15.779 22.621 29.176 1.00 41.78 112 GLY A N 1
ATOM 876 C CA . GLY A 1 112 ? 14.474 22.972 29.715 1.00 41.78 112 GLY A CA 1
ATOM 877 C C . GLY A 1 112 ? 14.111 24.457 29.700 1.00 41.78 112 GLY A C 1
ATOM 878 O O . GLY A 1 112 ? 14.952 25.341 29.564 1.00 41.78 112 GLY A O 1
ATOM 879 N N . ASP A 1 113 ? 12.809 24.630 29.916 1.00 48.56 113 ASP A N 1
ATOM 880 C CA . ASP A 1 113 ? 12.046 25.827 30.256 1.00 48.56 113 ASP A CA 1
ATOM 881 C C . ASP A 1 113 ? 11.784 26.863 29.149 1.00 48.56 113 ASP A C 1
ATOM 883 O O . ASP A 1 113 ? 12.468 27.871 29.005 1.00 48.56 113 ASP A O 1
ATOM 887 N N . SER A 1 114 ? 10.622 26.658 28.511 1.00 40.50 114 SER A N 1
ATOM 888 C CA . SER A 1 114 ? 9.701 27.646 27.911 1.00 40.50 114 SER A CA 1
ATOM 889 C C . SER A 1 114 ? 9.488 27.550 26.392 1.00 40.50 114 SER A C 1
ATOM 891 O O . SER A 1 114 ? 10.396 27.637 25.574 1.00 40.50 114 SER A O 1
ATOM 893 N N . ASN A 1 115 ? 8.208 27.381 26.046 1.00 48.53 115 ASN A N 1
ATOM 894 C CA . ASN A 1 115 ? 7.614 27.218 24.720 1.00 48.53 115 ASN A CA 1
ATOM 895 C C . ASN A 1 115 ? 7.926 28.357 23.728 1.00 48.53 115 ASN A C 1
ATOM 897 O O . ASN A 1 115 ? 7.456 29.474 23.926 1.00 48.53 115 ASN A O 1
ATOM 901 N N . MET A 1 116 ? 8.578 28.029 22.605 1.00 41.62 116 MET A N 1
ATOM 902 C CA . MET A 1 116 ? 8.166 28.337 21.217 1.00 41.62 116 MET A CA 1
ATOM 903 C C . MET A 1 116 ? 9.296 27.952 20.247 1.00 41.62 116 MET A C 1
ATOM 905 O O . MET A 1 116 ? 10.373 28.538 20.289 1.00 41.62 116 MET A O 1
ATOM 909 N N . VAL A 1 117 ? 9.046 27.012 19.328 1.00 41.53 117 VAL A N 1
ATOM 910 C CA . VAL A 1 117 ? 9.949 26.737 18.195 1.00 41.53 117 VAL A CA 1
ATOM 911 C C . VAL A 1 117 ? 9.259 27.177 16.908 1.00 41.53 1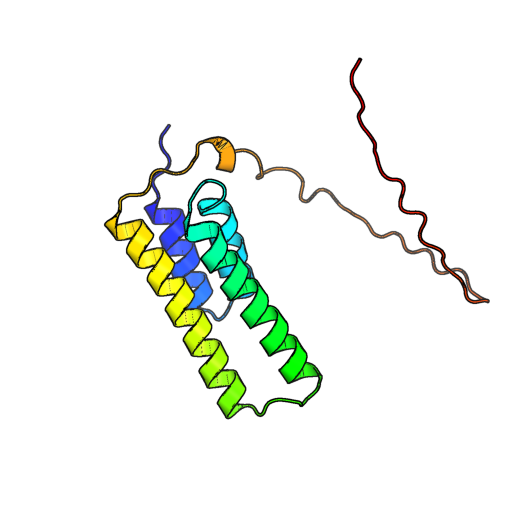17 VAL A C 1
ATOM 913 O O . VAL A 1 117 ? 8.381 26.490 16.393 1.00 41.53 117 VAL A O 1
ATOM 916 N N . PHE A 1 118 ? 9.673 28.329 16.378 1.00 41.34 118 PHE A N 1
ATOM 917 C CA . PHE A 1 118 ? 9.446 28.685 14.980 1.00 41.34 118 PHE A CA 1
ATOM 918 C C . PHE A 1 118 ? 10.502 27.960 14.143 1.00 41.34 118 PHE A C 1
ATOM 920 O O . PHE A 1 118 ? 11.673 28.337 14.129 1.00 41.34 118 PHE A O 1
ATOM 927 N N . GLY A 1 119 ? 10.100 26.882 13.470 1.00 40.84 119 GLY A N 1
ATOM 928 C CA . GLY A 1 119 ? 10.944 26.222 12.482 1.00 40.84 119 GLY A CA 1
ATOM 929 C C . GLY A 1 119 ? 11.141 27.134 11.273 1.00 40.84 119 GLY A C 1
ATOM 930 O O . GLY A 1 119 ? 10.245 27.271 10.443 1.00 40.84 119 GLY A O 1
ATOM 931 N N . SER A 1 120 ? 12.309 27.764 11.170 1.00 44.09 120 SER A N 1
ATOM 932 C CA . SER A 1 120 ? 12.730 28.504 9.980 1.00 44.09 120 SER A CA 1
ATOM 933 C C . SER A 1 120 ? 12.914 27.536 8.809 1.00 44.09 120 SER A C 1
ATOM 935 O O . SER A 1 120 ? 13.935 26.856 8.707 1.00 44.09 120 SER A O 1
ATOM 937 N N . VAL A 1 121 ? 11.934 27.471 7.905 1.00 46.09 121 VAL A N 1
ATOM 938 C CA . VAL A 1 121 ? 12.076 26.788 6.613 1.00 46.09 121 VAL A CA 1
ATOM 939 C C . VAL A 1 121 ? 13.055 27.599 5.764 1.00 46.09 121 VAL A C 1
ATOM 941 O O . VAL A 1 121 ? 12.694 28.609 5.163 1.00 46.09 121 VAL A O 1
ATOM 944 N N . LYS A 1 122 ? 14.321 27.178 5.719 1.00 38.69 122 LYS A N 1
ATOM 945 C CA . LYS A 1 122 ? 15.307 27.740 4.792 1.00 38.69 122 LYS A CA 1
ATOM 946 C C . LYS A 1 122 ? 15.064 27.118 3.413 1.00 38.69 122 LYS A C 1
ATOM 948 O O . LYS A 1 122 ? 15.611 26.069 3.088 1.00 38.69 122 LYS A O 1
ATOM 953 N N . GLY A 1 123 ? 14.181 27.739 2.631 1.00 37.59 123 GLY A N 1
ATOM 954 C CA . GLY A 1 123 ? 13.964 27.390 1.228 1.00 37.59 123 GLY A CA 1
ATOM 955 C C . GLY A 1 123 ? 15.244 27.627 0.427 1.00 37.59 123 GLY A C 1
ATOM 956 O O . GLY A 1 123 ? 15.720 28.756 0.333 1.00 37.59 123 GLY A O 1
ATOM 957 N N . ASN A 1 124 ? 15.818 26.557 -0.119 1.00 38.12 124 ASN A N 1
ATOM 958 C CA . ASN A 1 124 ? 16.963 26.631 -1.017 1.00 38.12 124 ASN A CA 1
ATOM 959 C C . ASN A 1 124 ? 16.457 26.976 -2.428 1.00 38.12 124 ASN A C 1
ATOM 961 O O . ASN A 1 124 ? 15.969 26.103 -3.143 1.00 38.12 124 ASN A O 1
ATOM 965 N N . VAL A 1 125 ? 16.507 28.256 -2.806 1.00 42.44 125 VAL A N 1
ATOM 966 C CA . VAL A 1 125 ? 16.173 28.717 -4.162 1.00 42.44 125 VAL A CA 1
ATOM 967 C C . VAL A 1 125 ? 17.453 28.703 -4.995 1.00 42.44 125 VAL A C 1
ATOM 969 O O . VAL A 1 125 ? 18.227 29.656 -4.975 1.00 42.44 125 VAL A O 1
ATOM 972 N N . ASN A 1 126 ? 17.682 27.617 -5.734 1.00 39.84 126 ASN A N 1
ATOM 973 C CA . ASN A 1 126 ? 18.696 27.594 -6.785 1.00 39.84 126 ASN A CA 1
ATOM 974 C C . ASN A 1 126 ? 18.153 28.348 -8.007 1.00 39.84 126 ASN A C 1
ATOM 976 O O . ASN A 1 126 ? 17.425 27.771 -8.809 1.00 39.84 126 ASN A O 1
ATOM 980 N N . ASN A 1 127 ? 18.518 29.622 -8.161 1.00 36.09 127 ASN A N 1
ATOM 981 C CA . ASN A 1 127 ? 18.391 30.323 -9.438 1.00 36.09 127 ASN A CA 1
ATOM 982 C C . ASN A 1 127 ? 19.762 30.374 -10.119 1.00 36.09 127 ASN A C 1
ATOM 984 O O . ASN A 1 127 ? 20.671 31.062 -9.663 1.00 36.09 127 ASN A O 1
ATOM 988 N N . HIS A 1 128 ? 19.890 29.635 -11.221 1.00 39.09 128 HIS A N 1
ATOM 989 C CA . HIS A 1 128 ? 20.954 29.815 -12.201 1.00 39.09 128 HIS A CA 1
ATOM 990 C C . HIS A 1 128 ? 20.683 31.069 -13.037 1.00 39.09 128 HIS A C 1
ATOM 992 O O . HIS A 1 128 ? 19.657 31.143 -13.717 1.00 39.09 128 HIS A O 1
ATOM 998 N N . LYS A 1 129 ? 21.631 32.008 -13.033 1.00 34.75 129 LYS A N 1
ATOM 999 C CA . LYS A 1 129 ? 22.053 32.770 -14.213 1.00 34.75 129 LYS A CA 1
ATOM 1000 C C . LYS A 1 129 ? 23.406 33.418 -13.968 1.00 34.75 129 LYS A C 1
ATOM 1002 O O . LYS A 1 129 ? 23.593 33.951 -12.855 1.00 34.75 129 LYS A O 1
#